Protein AF-A0A974ANK3-F1 (afdb_monomer)

Nearest PDB structures (foldseek):
  5jql-assembly1_K  TM=3.040E-01  e=8.493E-01  Saccharomyces cerevisiae S288C

Radius of gyration: 26.81 Å; Cα contacts (8 Å, |Δi|>4): 195; chains: 1; bounding box: 39×98×44 Å

pLDDT: mean 76.14, std 15.79, range [34.22, 94.88]

Foldseek 3Di:
DDDDDDDDDPPVVVVVVVVVVVVVVVVVPPDPPPPFPWDFPDWDWDDDPNDIDIDTDIDTDDDPVNVVCQQVFNKDKDKDKDWDWDDDDDDDDTDGPDMWIKIWIWTADPVVQKIWIWIFTDPDPDDDDRDGDIDIDNDPVVVVNVVD

Solvent-accessible surface area (backbone atoms only — not comparable to full-atom values): 9234 Å² total; per-residue (Å²): 143,82,86,80,93,76,93,79,60,81,66,55,55,56,53,50,49,52,50,49,51,51,51,50,53,65,63,66,62,60,81,87,68,83,78,63,65,65,45,74,78,43,81,46,78,46,80,51,100,93,43,80,47,81,47,72,37,46,47,64,70,80,55,67,70,57,53,54,38,28,75,73,43,44,67,47,75,48,76,49,76,49,76,43,69,47,87,66,94,83,85,77,72,72,46,75,74,46,76,49,50,34,42,35,38,40,34,36,38,81,91,78,59,34,36,37,39,38,35,37,57,50,96,60,81,93,83,57,77,87,60,65,48,76,47,78,33,78,47,69,69,62,52,51,58,74,74,60

Secondary structure (DSSP, 8-state):
---------HHHHHHHHHHHHHHHHHHHS--------EEEEEEEEEEETTEEEEEEEEEEPPPHHHHHHHHTT--EEEEEEEEEEE--SSSS--EEEEEEEEEEEEEEETTTTEEEEEEEE----SSS----EEEEESSHHHHHHTT-

Sequence (148 aa):
MTDFFTPFCKSDWIRCSLRLVFACFLLAGGWARAEGVTEITQLRIERSDDEWQLSAQLQFEVPAAVEDALLKGIPMVFVTSADVLRERWYWWYDKKVVSVERNMRLAYQPLTRRWRLNVNSGPVASSSVGLALNQSFDTLAQALSAIK

Mean predicted aligned error: 14.16 Å

Structure (mmCIF, N/CA/C/O backbone):
data_AF-A0A974ANK3-F1
#
_entry.id   AF-A0A974ANK3-F1
#
loop_
_atom_site.group_PDB
_atom_site.id
_atom_site.type_symbol
_atom_site.label_atom_id
_atom_site.label_alt_id
_atom_site.label_comp_id
_atom_site.label_asym_id
_atom_site.label_entity_id
_atom_site.label_seq_id
_atom_site.pdbx_PDB_ins_code
_atom_site.Cartn_x
_atom_site.Cartn_y
_atom_site.Cartn_z
_atom_site.occupancy
_atom_site.B_iso_or_equiv
_atom_site.auth_seq_id
_atom_site.auth_comp_id
_atom_site.auth_asym_id
_atom_site.auth_atom_id
_atom_site.pdbx_PDB_model_num
ATOM 1 N N . MET A 1 1 ? 20.884 78.683 0.582 1.00 47.00 1 MET A N 1
ATOM 2 C CA . MET A 1 1 ? 19.717 79.050 -0.243 1.00 47.00 1 MET A CA 1
ATOM 3 C C . MET A 1 1 ? 19.825 78.273 -1.540 1.00 47.00 1 MET A C 1
ATOM 5 O O . MET A 1 1 ? 20.656 78.627 -2.364 1.00 47.00 1 MET A O 1
ATOM 9 N N . THR A 1 2 ? 19.112 77.153 -1.641 1.00 34.22 2 THR A N 1
ATOM 10 C CA . THR A 1 2 ? 18.773 76.450 -2.892 1.00 34.22 2 THR A CA 1
ATOM 11 C C . THR A 1 2 ? 17.790 75.335 -2.543 1.00 34.22 2 THR A C 1
ATOM 13 O O . THR A 1 2 ? 18.109 74.401 -1.811 1.00 34.22 2 THR A O 1
ATOM 16 N N . ASP A 1 3 ? 16.567 75.546 -3.011 1.00 39.75 3 ASP A N 1
ATOM 17 C CA . ASP A 1 3 ? 15.404 74.673 -2.986 1.00 39.75 3 ASP A CA 1
ATOM 18 C C . ASP A 1 3 ? 15.557 73.465 -3.922 1.00 39.75 3 ASP A C 1
ATOM 20 O O . ASP A 1 3 ? 16.345 73.499 -4.865 1.00 39.75 3 ASP A O 1
ATOM 24 N N . PHE A 1 4 ? 14.756 72.425 -3.686 1.00 37.19 4 PHE A N 1
ATOM 25 C CA . PHE A 1 4 ? 13.655 71.974 -4.560 1.00 37.19 4 PHE A CA 1
ATOM 26 C C . PHE A 1 4 ? 13.375 70.491 -4.293 1.00 37.19 4 PHE A C 1
ATOM 28 O O . PHE A 1 4 ? 13.926 69.586 -4.916 1.00 37.19 4 PHE A O 1
ATOM 35 N N . PHE A 1 5 ? 12.460 70.248 -3.356 1.00 53.56 5 PHE A N 1
ATOM 36 C CA . PHE A 1 5 ? 11.740 68.985 -3.273 1.00 53.56 5 PHE A CA 1
ATOM 37 C C . PHE A 1 5 ? 10.851 68.861 -4.515 1.00 53.56 5 PHE A C 1
ATOM 39 O O . PHE A 1 5 ? 9.982 69.701 -4.745 1.00 53.56 5 PHE A O 1
ATOM 46 N N . THR A 1 6 ? 11.048 67.808 -5.306 1.00 53.72 6 THR A N 1
ATOM 47 C CA . THR A 1 6 ? 10.080 67.375 -6.320 1.00 53.72 6 THR A CA 1
ATOM 48 C C . THR A 1 6 ? 9.690 65.912 -6.115 1.00 53.72 6 THR A C 1
ATOM 50 O O . THR A 1 6 ? 10.454 65.131 -5.546 1.00 53.72 6 THR A O 1
ATOM 53 N N . PRO A 1 7 ? 8.451 65.556 -6.488 1.00 52.12 7 PRO A N 1
ATOM 54 C CA . PRO A 1 7 ? 7.658 64.546 -5.812 1.00 52.12 7 PRO A CA 1
ATOM 55 C C . PRO A 1 7 ? 7.517 63.307 -6.695 1.00 52.12 7 PRO A C 1
ATOM 57 O O . PRO A 1 7 ? 6.793 63.306 -7.682 1.00 52.12 7 PRO A O 1
ATOM 60 N N . PHE A 1 8 ? 8.191 62.229 -6.328 1.00 44.66 8 PHE A N 1
ATOM 61 C CA . PHE A 1 8 ? 8.075 60.916 -6.962 1.00 44.66 8 PHE A CA 1
ATOM 62 C C . PHE A 1 8 ? 8.397 59.937 -5.823 1.00 44.66 8 PHE A C 1
ATOM 64 O O . PHE A 1 8 ? 9.475 59.999 -5.259 1.00 44.66 8 PHE A O 1
ATOM 71 N N . CYS A 1 9 ? 7.526 59.066 -5.322 1.00 45.94 9 CYS A N 1
ATOM 72 C CA . CYS A 1 9 ? 6.940 57.999 -6.103 1.00 45.94 9 CYS A CA 1
ATOM 73 C C . CYS A 1 9 ? 5.900 57.243 -5.241 1.00 45.94 9 CYS A C 1
ATOM 75 O O . CYS A 1 9 ? 6.2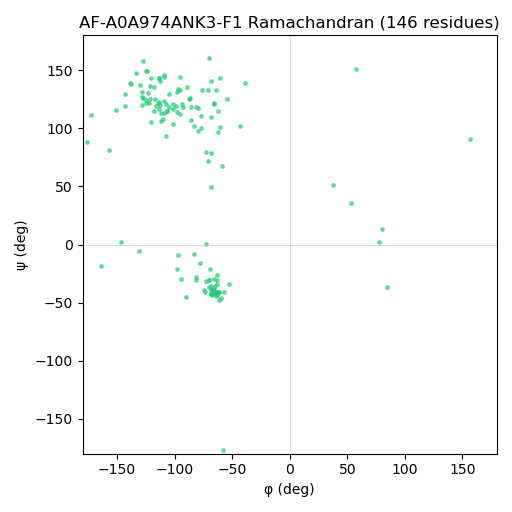07 56.264 -4.564 1.00 45.94 9 CYS A O 1
ATOM 77 N N . LYS A 1 10 ? 4.639 57.696 -5.225 1.00 49.81 10 LYS A N 1
ATOM 78 C CA . LYS A 1 10 ? 3.540 56.961 -4.559 1.00 49.81 10 LYS A CA 1
ATOM 79 C C . LYS A 1 10 ? 3.193 55.655 -5.305 1.00 49.81 10 LYS A C 1
ATOM 81 O O . LYS A 1 10 ? 2.639 54.737 -4.707 1.00 49.81 10 LYS A O 1
ATOM 86 N N . SER A 1 11 ? 3.550 55.550 -6.591 1.00 53.62 11 SER A N 1
ATOM 87 C CA . SER A 1 11 ? 3.325 54.365 -7.432 1.00 53.62 11 SER A CA 1
ATOM 88 C C . SER A 1 11 ? 4.373 53.265 -7.235 1.00 53.62 11 SER A C 1
ATOM 90 O O . SER A 1 11 ? 4.021 52.088 -7.334 1.00 53.62 11 SER A O 1
ATOM 92 N N . ASP A 1 12 ? 5.622 53.607 -6.894 1.00 56.50 12 ASP A N 1
ATOM 93 C CA . ASP A 1 12 ? 6.648 52.595 -6.611 1.00 56.50 12 ASP A CA 1
ATOM 94 C C . ASP A 1 12 ? 6.422 51.903 -5.269 1.00 56.50 12 ASP A C 1
ATOM 96 O O . ASP A 1 12 ? 6.677 50.708 -5.168 1.00 56.50 12 ASP A O 1
ATOM 100 N N . TRP A 1 13 ? 5.848 52.578 -4.266 1.00 63.81 13 TRP A N 1
ATOM 101 C CA . TRP A 1 13 ? 5.501 51.914 -3.003 1.00 63.81 13 TRP A CA 1
ATOM 102 C C . TRP A 1 13 ? 4.440 50.822 -3.207 1.00 63.81 13 TRP A C 1
ATOM 104 O O . TRP A 1 13 ? 4.583 49.724 -2.677 1.00 63.81 13 TRP A O 1
ATOM 114 N N . ILE A 1 14 ? 3.429 51.073 -4.044 1.00 68.44 14 ILE A N 1
ATOM 115 C CA . ILE A 1 14 ? 2.384 50.086 -4.364 1.00 68.44 14 ILE A CA 1
ATOM 116 C C . ILE A 1 14 ? 2.970 48.920 -5.170 1.00 68.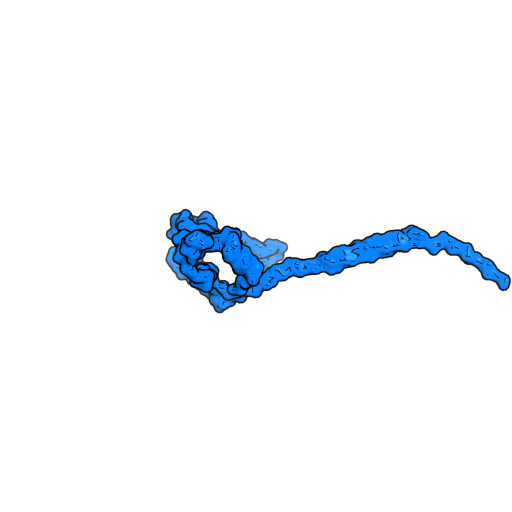44 14 ILE A C 1
ATOM 118 O O . ILE A 1 14 ? 2.629 47.764 -4.940 1.00 68.44 14 ILE A O 1
ATOM 122 N N . ARG A 1 15 ? 3.894 49.196 -6.097 1.00 66.75 15 ARG A N 1
ATOM 123 C CA . ARG A 1 15 ? 4.586 48.152 -6.868 1.00 66.75 15 ARG A CA 1
ATOM 124 C C . ARG A 1 15 ? 5.523 47.318 -5.997 1.00 66.75 15 ARG A C 1
ATOM 126 O O . ARG A 1 15 ? 5.578 46.102 -6.165 1.00 66.75 15 ARG A O 1
ATOM 133 N N . CYS A 1 16 ? 6.225 47.948 -5.060 1.00 64.75 16 CYS A N 1
ATOM 134 C CA . CYS A 1 16 ? 7.083 47.273 -4.094 1.00 64.75 16 CYS A CA 1
ATOM 135 C C . CYS A 1 16 ? 6.268 46.444 -3.104 1.00 64.75 16 CYS A C 1
ATOM 137 O O . CYS A 1 16 ? 6.638 45.301 -2.867 1.00 64.75 16 CYS A O 1
ATOM 139 N N . SER A 1 17 ? 5.141 46.949 -2.588 1.00 75.19 17 SER A N 1
ATOM 140 C CA . SER A 1 17 ? 4.279 46.185 -1.680 1.00 75.19 17 SER A CA 1
ATOM 141 C C . SER A 1 17 ? 3.620 45.001 -2.386 1.00 75.19 17 SER A C 1
ATOM 143 O O . SER A 1 17 ? 3.600 43.908 -1.829 1.00 75.19 17 SER A O 1
ATOM 145 N N . LEU A 1 18 ? 3.184 45.163 -3.641 1.00 74.19 18 LEU A N 1
ATOM 146 C CA . LEU A 1 18 ? 2.632 44.061 -4.433 1.00 74.19 18 LEU A CA 1
ATOM 147 C C . LEU A 1 18 ? 3.690 42.982 -4.720 1.00 74.19 18 LEU A C 1
ATOM 149 O O . LEU A 1 18 ? 3.401 41.793 -4.616 1.00 74.19 18 LEU A O 1
ATOM 153 N N . ARG A 1 19 ? 4.932 43.386 -5.028 1.00 71.81 19 ARG A N 1
ATOM 154 C CA . ARG A 1 19 ? 6.066 42.461 -5.203 1.00 71.81 19 ARG A CA 1
ATOM 155 C C . ARG A 1 19 ? 6.432 41.746 -3.905 1.00 71.81 19 ARG A C 1
ATOM 157 O O . ARG A 1 19 ? 6.734 40.560 -3.952 1.00 71.81 19 ARG A O 1
ATOM 164 N N . LEU A 1 20 ? 6.372 42.436 -2.765 1.00 73.06 20 LEU A N 1
ATOM 165 C CA . LEU A 1 20 ? 6.649 41.856 -1.449 1.00 73.06 20 LEU A CA 1
ATOM 166 C C . LEU A 1 20 ? 5.571 40.847 -1.045 1.00 73.06 20 LEU A C 1
ATOM 168 O O . LEU A 1 20 ? 5.901 39.757 -0.596 1.00 73.06 20 LEU A O 1
ATOM 172 N N . VAL A 1 21 ? 4.294 41.158 -1.286 1.00 75.75 21 VAL A N 1
ATOM 173 C CA . VAL A 1 21 ? 3.182 40.225 -1.045 1.00 75.75 21 VAL A CA 1
ATOM 174 C C . VAL A 1 21 ? 3.281 39.009 -1.965 1.00 75.75 21 VAL A C 1
ATOM 176 O O . VAL A 1 21 ? 3.112 37.889 -1.496 1.00 75.75 21 VAL A O 1
ATOM 179 N N . PHE A 1 22 ? 3.622 39.192 -3.244 1.00 71.75 22 PHE A N 1
ATOM 180 C CA . PHE A 1 22 ? 3.804 38.081 -4.184 1.00 71.75 22 PHE A 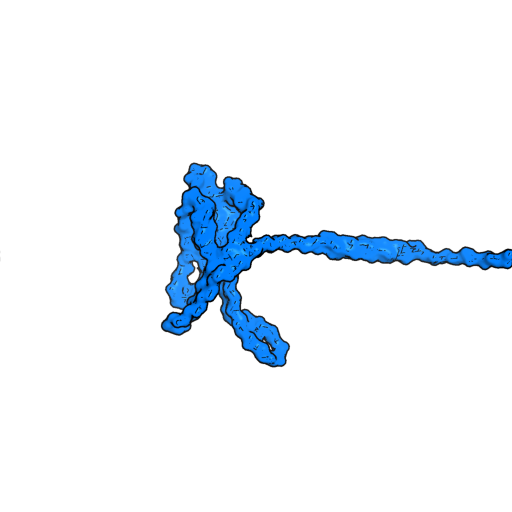CA 1
ATOM 181 C C . PHE A 1 22 ? 5.017 37.205 -3.825 1.00 71.75 22 PHE A C 1
ATOM 183 O O . PHE A 1 22 ? 4.934 35.981 -3.883 1.00 71.75 22 PHE A O 1
ATOM 190 N N . ALA A 1 23 ? 6.120 37.814 -3.377 1.00 73.06 23 ALA A N 1
ATOM 191 C CA . ALA A 1 23 ? 7.287 37.096 -2.866 1.00 73.06 23 ALA A CA 1
ATOM 192 C C . ALA A 1 23 ? 6.969 36.334 -1.567 1.00 73.06 23 ALA A C 1
ATOM 194 O O . ALA A 1 23 ? 7.35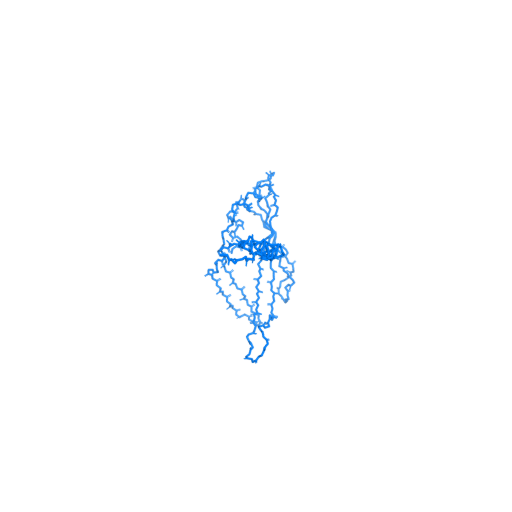2 35.175 -1.430 1.00 73.06 23 ALA A O 1
ATOM 195 N N . CYS A 1 24 ? 6.211 36.934 -0.645 1.00 67.88 24 CYS A N 1
ATOM 196 C CA . CYS A 1 24 ? 5.726 36.253 0.554 1.00 67.88 24 CYS A CA 1
ATOM 197 C C . CYS A 1 24 ? 4.756 35.115 0.222 1.00 67.88 24 CYS A C 1
ATOM 199 O O . CYS A 1 24 ? 4.807 34.088 0.885 1.00 67.88 24 CYS A O 1
ATOM 201 N N . PHE A 1 25 ? 3.916 35.247 -0.808 1.00 66.38 25 PHE A N 1
ATOM 202 C CA . PHE A 1 25 ? 3.012 34.176 -1.235 1.00 66.38 25 PHE A CA 1
ATOM 203 C C . PHE A 1 25 ? 3.774 33.002 -1.872 1.00 66.38 25 PHE A C 1
ATOM 205 O O . PHE A 1 25 ? 3.447 31.846 -1.622 1.00 66.38 25 PHE A O 1
ATOM 212 N N . LEU A 1 26 ? 4.844 33.286 -2.625 1.00 61.50 26 LEU A N 1
ATOM 213 C CA . LEU A 1 26 ? 5.744 32.264 -3.172 1.00 61.50 26 LEU A CA 1
ATOM 214 C C . LEU A 1 26 ? 6.595 31.574 -2.094 1.00 61.50 26 LEU A C 1
ATOM 216 O O . LEU A 1 26 ? 6.900 30.395 -2.234 1.00 61.50 26 LEU A O 1
ATOM 220 N N . LEU A 1 27 ? 6.939 32.274 -1.008 1.00 60.22 27 LEU A N 1
ATOM 221 C CA . LEU A 1 27 ? 7.641 31.697 0.147 1.00 60.22 27 LEU A CA 1
ATOM 222 C C . LEU A 1 27 ? 6.698 30.952 1.110 1.00 60.22 27 LEU A C 1
ATOM 224 O O . LEU A 1 27 ? 7.125 30.011 1.773 1.00 60.22 27 LEU A O 1
ATOM 228 N N . ALA A 1 28 ? 5.421 31.344 1.177 1.00 60.31 28 ALA A N 1
ATOM 229 C CA . ALA A 1 28 ? 4.387 30.693 1.986 1.00 60.31 28 ALA A CA 1
ATOM 230 C C . ALA A 1 28 ? 3.759 29.467 1.306 1.00 60.31 28 ALA A C 1
ATOM 232 O O . ALA A 1 28 ? 3.047 28.707 1.963 1.00 60.31 28 ALA A O 1
ATOM 233 N N . GLY A 1 29 ? 4.074 29.216 0.030 1.00 55.22 29 GLY A N 1
ATOM 234 C CA . GLY A 1 29 ? 3.927 27.911 -0.618 1.00 55.22 29 GLY A CA 1
ATOM 235 C C . GLY A 1 29 ? 4.918 26.894 -0.045 1.00 55.22 29 GLY A C 1
ATOM 236 O O . GLY A 1 29 ? 5.662 26.259 -0.788 1.00 55.22 29 GLY A O 1
ATOM 237 N N . GLY A 1 30 ? 4.969 26.794 1.285 1.00 52.09 30 GLY A N 1
ATOM 238 C CA . GLY A 1 30 ? 5.761 25.826 2.011 1.00 52.09 30 GLY A CA 1
ATOM 239 C C . GLY A 1 30 ? 5.409 24.444 1.497 1.00 52.09 30 GLY A C 1
ATOM 240 O O . GLY A 1 30 ? 4.240 24.064 1.435 1.00 52.09 30 GLY A O 1
ATOM 241 N N . TRP A 1 31 ? 6.446 23.735 1.076 1.00 47.03 31 TRP A N 1
ATOM 242 C CA . TRP A 1 31 ? 6.400 22.363 0.623 1.00 47.03 31 TRP A CA 1
ATOM 243 C C . TRP A 1 31 ? 5.521 21.524 1.554 1.00 47.03 31 TRP A C 1
ATOM 245 O O . TRP A 1 31 ? 5.955 21.108 2.626 1.00 47.03 31 TRP A O 1
ATOM 255 N N . ALA A 1 32 ? 4.291 21.236 1.129 1.00 45.41 32 ALA A N 1
ATOM 256 C CA . ALA A 1 32 ? 3.520 20.121 1.653 1.00 45.41 32 ALA A CA 1
ATOM 257 C C . ALA A 1 32 ? 4.183 18.839 1.135 1.00 45.41 32 ALA A C 1
ATOM 259 O O . ALA A 1 32 ? 3.716 18.183 0.207 1.00 45.41 32 ALA A O 1
ATOM 260 N N . ARG A 1 33 ? 5.358 18.539 1.684 1.00 48.00 33 ARG A N 1
ATOM 261 C CA . ARG A 1 33 ? 6.047 17.276 1.493 1.00 48.00 33 ARG A CA 1
ATOM 262 C C . ARG A 1 33 ? 5.380 16.281 2.426 1.00 48.00 33 ARG A C 1
ATOM 264 O O . ARG A 1 33 ? 5.676 16.230 3.613 1.00 48.00 33 ARG A O 1
ATOM 271 N N . ALA A 1 34 ? 4.461 15.496 1.879 1.00 42.28 34 ALA A N 1
ATOM 272 C CA . ALA A 1 34 ? 4.151 14.201 2.458 1.00 42.28 34 ALA A CA 1
ATOM 273 C C . ALA A 1 34 ? 5.383 13.303 2.238 1.00 42.28 34 ALA A C 1
ATOM 275 O O . ALA A 1 34 ? 5.440 12.525 1.291 1.00 42.28 34 ALA A O 1
ATOM 276 N N . GLU A 1 35 ? 6.417 13.484 3.062 1.00 50.81 35 GLU A N 1
ATOM 277 C CA . GLU A 1 35 ? 7.560 12.574 3.149 1.00 50.81 35 GLU A CA 1
ATOM 278 C C . GLU A 1 35 ? 7.100 11.299 3.860 1.00 50.81 35 GLU A C 1
ATOM 280 O O . GLU A 1 35 ? 7.295 11.106 5.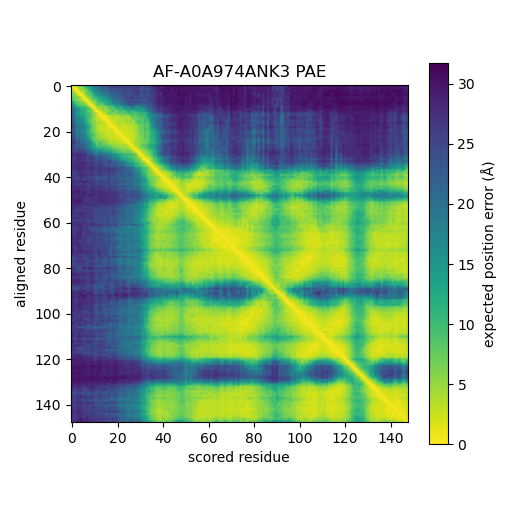055 1.00 50.81 35 GLU A O 1
ATOM 285 N N . GLY A 1 36 ? 6.435 10.420 3.114 1.00 58.94 36 GLY A N 1
ATOM 286 C CA . GLY A 1 36 ? 6.425 9.008 3.459 1.00 58.94 36 GLY A CA 1
ATOM 287 C C . GLY A 1 36 ? 7.771 8.436 3.038 1.00 58.94 36 GLY A C 1
ATOM 288 O O . GLY A 1 36 ? 7.975 8.188 1.849 1.00 58.94 36 GLY A O 1
ATOM 289 N N . VAL A 1 37 ? 8.699 8.269 3.983 1.00 57.56 37 VAL A N 1
ATOM 290 C CA . VAL A 1 37 ? 9.941 7.524 3.743 1.00 57.56 37 VAL A CA 1
ATOM 291 C C . VAL A 1 37 ? 9.533 6.097 3.376 1.00 57.56 37 VAL A C 1
ATOM 293 O O . VAL A 1 37 ? 9.100 5.312 4.216 1.00 57.56 37 VAL A O 1
ATOM 296 N N . THR A 1 38 ? 9.564 5.810 2.080 1.00 64.50 38 THR A N 1
ATOM 297 C CA . THR A 1 38 ? 9.282 4.502 1.492 1.00 64.50 38 THR A CA 1
ATOM 298 C C . THR A 1 38 ? 10.623 3.961 1.023 1.00 64.50 38 THR A C 1
ATOM 300 O O . THR A 1 38 ? 11.108 4.297 -0.054 1.00 64.50 38 THR A O 1
ATOM 303 N N . GLU A 1 39 ? 11.278 3.185 1.880 1.00 76.88 39 GLU A N 1
ATOM 304 C CA . GLU A 1 39 ? 12.551 2.555 1.554 1.00 76.88 39 GLU A CA 1
ATOM 305 C C . GLU A 1 39 ? 12.293 1.221 0.851 1.00 76.88 39 GLU A C 1
ATOM 307 O O . GLU A 1 39 ? 11.565 0.358 1.346 1.00 76.88 39 GLU A O 1
ATOM 312 N N . ILE A 1 40 ? 12.890 1.035 -0.324 1.00 78.75 40 ILE A N 1
ATOM 313 C CA . ILE A 1 40 ? 12.826 -0.239 -1.042 1.00 78.75 40 ILE A CA 1
ATOM 314 C C . ILE A 1 40 ? 13.914 -1.139 -0.460 1.00 78.75 40 ILE A C 1
ATOM 316 O O . ILE A 1 40 ? 15.089 -0.979 -0.777 1.00 78.75 40 ILE A O 1
ATOM 320 N N . THR A 1 41 ? 13.534 -2.086 0.398 1.00 82.19 41 THR A N 1
ATOM 321 C CA . THR A 1 41 ? 14.497 -2.987 1.053 1.00 82.19 41 THR A CA 1
ATOM 322 C C . THR A 1 41 ? 15.030 -4.041 0.090 1.00 82.19 41 THR A C 1
ATOM 324 O O . THR A 1 41 ? 16.207 -4.389 0.129 1.00 82.19 41 THR A O 1
ATOM 327 N N . GLN A 1 42 ? 14.165 -4.576 -0.772 1.00 82.81 42 GLN A N 1
ATOM 328 C CA . GLN A 1 42 ? 14.545 -5.630 -1.703 1.00 82.81 42 GLN A CA 1
ATOM 329 C C . GLN A 1 42 ? 13.823 -5.438 -3.028 1.00 82.81 42 GLN A C 1
ATOM 331 O O . GLN A 1 42 ? 12.604 -5.313 -3.059 1.00 82.81 42 GLN A O 1
ATOM 336 N N . LEU A 1 43 ? 14.576 -5.467 -4.123 1.00 85.94 43 LEU A N 1
ATOM 337 C CA . LEU A 1 43 ? 14.050 -5.491 -5.480 1.00 85.94 43 LEU A CA 1
ATOM 338 C C . LEU A 1 43 ? 14.637 -6.707 -6.191 1.00 85.94 43 LEU A C 1
ATOM 340 O O . LEU A 1 43 ? 15.854 -6.858 -6.279 1.00 85.94 43 LEU A O 1
ATOM 344 N N . ARG A 1 44 ? 13.771 -7.587 -6.681 1.00 85.12 44 ARG A N 1
ATOM 345 C CA . ARG A 1 44 ? 14.135 -8.810 -7.388 1.00 85.12 44 ARG A CA 1
ATOM 346 C C . ARG A 1 44 ? 13.389 -8.843 -8.710 1.00 85.12 44 ARG A C 1
ATOM 348 O O . ARG A 1 44 ? 12.168 -8.720 -8.744 1.00 85.12 44 ARG A O 1
ATOM 355 N N . ILE A 1 45 ? 14.144 -9.003 -9.787 1.00 84.81 45 ILE A N 1
ATOM 356 C CA . ILE A 1 45 ? 13.615 -9.146 -11.138 1.00 84.81 45 ILE A CA 1
ATOM 357 C C . ILE A 1 45 ? 14.042 -10.521 -11.622 1.00 84.81 45 ILE A C 1
ATOM 359 O O . ILE A 1 45 ? 15.234 -10.781 -11.770 1.00 84.81 45 ILE A O 1
ATOM 363 N N . GLU A 1 46 ? 13.070 -11.393 -11.841 1.00 85.31 46 GLU A N 1
ATOM 364 C CA . GLU A 1 46 ? 13.295 -12.728 -12.382 1.00 85.31 46 GLU A CA 1
ATOM 365 C C . GLU A 1 46 ? 12.663 -12.825 -13.768 1.00 85.31 46 GLU A C 1
ATOM 367 O O . GLU A 1 46 ? 11.618 -12.236 -14.050 1.00 85.31 46 GLU A O 1
ATOM 372 N N . ARG A 1 47 ? 13.337 -13.549 -14.659 1.00 81.50 47 ARG A N 1
ATOM 373 C CA . ARG A 1 47 ? 12.828 -13.875 -15.987 1.00 81.50 47 ARG A CA 1
ATOM 374 C C . ARG A 1 47 ? 12.450 -15.351 -15.974 1.00 81.50 47 ARG A C 1
ATOM 376 O O . ARG A 1 47 ? 13.338 -16.185 -15.824 1.00 81.50 47 ARG A O 1
ATOM 383 N N . SER A 1 48 ? 11.165 -15.653 -16.124 1.00 77.38 48 SER A N 1
ATOM 384 C CA . SER A 1 48 ? 10.633 -17.022 -16.133 1.00 77.38 48 SER A CA 1
ATOM 385 C C . SER A 1 48 ? 9.850 -17.237 -17.416 1.00 77.38 48 SER A C 1
ATOM 387 O O . SER A 1 48 ? 8.949 -16.453 -17.675 1.00 77.38 48 SER A O 1
ATOM 389 N N . ASP A 1 49 ? 10.187 -18.263 -18.202 1.00 66.88 49 ASP A N 1
ATOM 390 C CA . ASP A 1 49 ? 9.388 -18.788 -19.326 1.00 66.88 49 ASP A CA 1
ATOM 391 C C . ASP A 1 49 ? 8.653 -17.714 -20.168 1.00 66.88 49 ASP A C 1
ATOM 393 O O . ASP A 1 49 ? 7.450 -17.791 -20.388 1.00 66.88 49 ASP A O 1
ATOM 397 N N . ASP A 1 50 ? 9.401 -16.691 -20.611 1.00 73.44 50 ASP A N 1
ATOM 398 C CA . ASP A 1 50 ? 8.972 -15.506 -21.389 1.00 73.44 50 ASP A CA 1
ATOM 399 C C . ASP A 1 50 ? 8.245 -14.354 -20.662 1.00 73.44 50 ASP A C 1
ATOM 401 O O . ASP A 1 50 ? 7.980 -13.317 -21.277 1.00 73.44 50 ASP A O 1
ATOM 405 N N . GLU A 1 51 ? 8.053 -14.427 -19.347 1.00 72.62 51 GLU A N 1
ATOM 406 C CA . GLU A 1 51 ? 7.518 -13.335 -18.526 1.00 72.62 51 GLU A CA 1
ATOM 407 C C . GLU A 1 51 ? 8.590 -12.705 -17.614 1.00 72.62 51 GLU A C 1
ATOM 409 O O . GLU A 1 51 ? 9.500 -13.359 -17.092 1.00 72.62 51 GLU A O 1
ATOM 414 N N . TRP A 1 52 ? 8.486 -11.388 -17.420 1.00 77.38 52 TRP A N 1
ATOM 415 C CA . TRP A 1 52 ? 9.283 -10.651 -16.439 1.00 77.38 52 TRP A CA 1
ATOM 416 C C . TRP A 1 52 ? 8.494 -10.541 -15.139 1.00 77.38 52 TRP A C 1
ATOM 418 O O . TRP A 1 52 ? 7.415 -9.950 -15.111 1.00 77.38 52 TRP A O 1
ATOM 428 N N . GLN A 1 53 ? 9.051 -11.069 -14.054 1.00 80.19 53 GLN A N 1
ATOM 429 C CA . GLN A 1 53 ? 8.463 -11.001 -12.724 1.00 80.19 53 GLN A CA 1
ATOM 430 C C . GLN A 1 53 ? 9.242 -10.002 -11.871 1.00 80.19 53 GLN A C 1
ATOM 432 O O . GLN A 1 53 ? 10.419 -10.191 -11.569 1.00 80.19 53 GLN A O 1
ATOM 437 N N . LEU A 1 54 ? 8.567 -8.918 -11.487 1.00 82.06 54 LEU A N 1
ATOM 438 C CA . LEU A 1 54 ? 9.079 -7.907 -10.568 1.00 82.06 54 LEU A 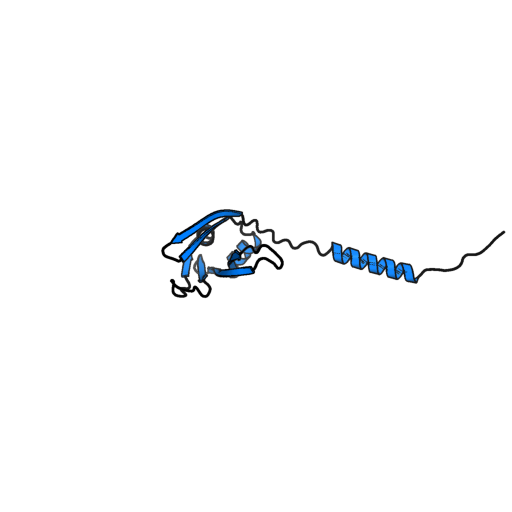CA 1
ATOM 439 C C . LEU A 1 54 ? 8.526 -8.183 -9.167 1.00 82.06 54 LEU A C 1
ATOM 441 O O . LEU A 1 54 ? 7.315 -8.127 -8.952 1.00 82.06 54 LEU A O 1
ATOM 445 N N . SER A 1 55 ? 9.419 -8.427 -8.215 1.00 83.81 55 SER A N 1
ATOM 446 C CA . SER A 1 55 ? 9.107 -8.522 -6.789 1.00 83.81 55 SER A CA 1
ATOM 447 C C . SER A 1 55 ? 9.830 -7.407 -6.045 1.00 83.81 55 SER A C 1
ATOM 449 O O . SER A 1 55 ? 11.048 -7.273 -6.157 1.00 83.81 55 SER A O 1
ATOM 451 N N . ALA A 1 56 ? 9.092 -6.605 -5.284 1.00 85.31 56 ALA A N 1
ATOM 452 C CA . ALA A 1 56 ? 9.645 -5.530 -4.473 1.00 85.31 56 ALA A CA 1
ATOM 453 C C . ALA A 1 56 ? 9.105 -5.636 -3.045 1.00 85.31 56 ALA A C 1
ATOM 455 O O . ALA A 1 56 ? 7.914 -5.878 -2.872 1.00 85.31 56 ALA A O 1
ATOM 456 N N . GLN A 1 57 ? 9.982 -5.446 -2.062 1.00 86.00 57 GLN A N 1
ATOM 457 C CA . GLN A 1 57 ? 9.640 -5.326 -0.649 1.00 86.00 57 GLN A CA 1
ATOM 458 C C . GLN A 1 57 ? 9.821 -3.866 -0.236 1.00 86.00 57 GLN A C 1
ATOM 460 O O . GLN A 1 57 ? 10.919 -3.311 -0.367 1.00 86.00 57 GLN A O 1
ATOM 465 N N . LEU A 1 58 ? 8.748 -3.253 0.249 1.00 86.56 58 LEU A N 1
ATOM 466 C CA . LEU A 1 58 ? 8.683 -1.847 0.617 1.00 86.56 58 LEU A CA 1
ATOM 467 C C . LEU A 1 58 ? 8.600 -1.722 2.137 1.00 86.56 58 LEU A C 1
ATOM 469 O O . LEU A 1 58 ? 7.676 -2.217 2.779 1.00 86.56 58 LEU A O 1
ATOM 473 N N . GLN A 1 59 ? 9.538 -0.997 2.732 1.00 84.75 59 GLN A N 1
ATOM 474 C CA . GLN A 1 59 ? 9.420 -0.550 4.110 1.00 84.75 59 GLN A CA 1
ATOM 475 C C . GLN A 1 59 ? 8.912 0.881 4.130 1.00 84.75 59 GLN A C 1
ATOM 477 O O . GLN A 1 59 ? 9.572 1.811 3.680 1.00 84.75 59 GLN A O 1
ATOM 482 N N . PHE A 1 60 ? 7.709 1.044 4.664 1.00 85.19 60 PHE A N 1
ATOM 483 C CA . PHE A 1 60 ? 7.129 2.350 4.917 1.00 85.19 60 PHE A CA 1
ATOM 484 C C . PHE A 1 60 ? 6.526 2.406 6.314 1.00 85.19 60 PHE A C 1
ATOM 486 O O . PHE A 1 60 ? 6.027 1.404 6.849 1.00 85.19 60 PHE A O 1
ATOM 493 N N . GLU A 1 61 ? 6.588 3.592 6.900 1.00 84.88 61 GLU A N 1
ATOM 494 C CA . GLU A 1 61 ? 5.919 3.921 8.149 1.00 84.88 61 GLU A CA 1
ATOM 495 C C . GLU A 1 61 ? 4.596 4.623 7.837 1.00 84.88 61 GLU A C 1
ATOM 497 O O . GLU A 1 61 ? 4.518 5.481 6.955 1.00 84.88 61 GLU A O 1
ATOM 502 N N . VAL A 1 62 ? 3.528 4.207 8.516 1.00 84.94 62 VAL A N 1
ATOM 503 C CA . VAL A 1 62 ? 2.204 4.801 8.334 1.00 84.94 62 VAL A CA 1
ATOM 504 C C . VAL A 1 62 ? 2.095 5.994 9.284 1.00 84.94 62 VAL A C 1
ATOM 506 O O . VAL A 1 62 ? 2.297 5.820 10.482 1.00 84.94 62 VAL A O 1
ATOM 509 N N . PRO A 1 63 ? 1.770 7.207 8.800 1.00 88.50 63 PRO A N 1
ATOM 510 C CA . PRO A 1 63 ? 1.609 8.356 9.683 1.00 88.50 63 PRO A CA 1
ATOM 511 C C . PRO A 1 63 ? 0.495 8.123 10.710 1.00 88.50 63 PRO A C 1
ATOM 513 O O . PRO A 1 63 ? -0.566 7.609 10.354 1.00 88.50 63 PRO A O 1
ATOM 516 N N . ALA A 1 64 ? 0.671 8.608 11.944 1.00 88.50 64 ALA A N 1
ATOM 517 C CA . ALA A 1 64 ? -0.322 8.465 13.018 1.00 88.50 64 ALA A CA 1
ATOM 518 C C . ALA A 1 64 ? -1.733 8.949 12.616 1.00 88.50 64 ALA A C 1
ATOM 520 O O . ALA A 1 64 ? -2.735 8.345 12.981 1.00 88.50 64 ALA A O 1
ATOM 521 N N . ALA A 1 65 ? -1.829 9.988 11.778 1.00 89.38 65 ALA A N 1
ATOM 522 C CA . ALA A 1 65 ? -3.108 10.475 11.259 1.00 89.38 65 ALA A CA 1
ATOM 523 C C . ALA A 1 65 ? -3.855 9.437 10.394 1.00 89.38 65 ALA A C 1
ATOM 525 O O . ALA A 1 65 ? -5.086 9.395 10.404 1.00 89.38 65 ALA A O 1
ATOM 526 N N . VAL A 1 66 ? -3.124 8.603 9.645 1.00 89.12 66 VAL A N 1
ATOM 527 C CA . VAL A 1 66 ? -3.691 7.513 8.836 1.00 89.12 66 VAL A CA 1
ATOM 528 C C . VAL A 1 66 ? -4.149 6.373 9.744 1.00 89.12 66 VAL A C 1
ATOM 530 O O . VAL A 1 66 ? -5.235 5.837 9.531 1.00 89.12 66 VAL A O 1
ATOM 533 N N . GLU A 1 67 ? -3.375 6.040 10.779 1.00 90.38 67 GLU A N 1
ATOM 534 C CA . GLU A 1 67 ? -3.769 5.045 11.786 1.00 90.38 67 GLU A CA 1
ATOM 535 C C . GLU A 1 67 ? -5.045 5.466 12.527 1.00 90.38 67 GLU A C 1
ATOM 537 O O . GLU A 1 67 ? -6.007 4.699 12.596 1.00 90.38 67 GLU A O 1
ATOM 542 N N . ASP A 1 68 ? -5.113 6.714 12.992 1.00 92.00 68 ASP A N 1
ATOM 543 C CA . ASP A 1 68 ? -6.292 7.274 13.657 1.00 92.00 68 ASP A CA 1
ATOM 544 C C . ASP A 1 68 ? -7.525 7.287 12.746 1.00 92.00 68 ASP A C 1
ATOM 546 O O . ASP A 1 68 ? -8.642 6.999 13.187 1.00 92.00 68 ASP A O 1
ATOM 550 N N . ALA A 1 69 ? -7.349 7.632 11.466 1.00 91.81 69 ALA A N 1
ATOM 551 C CA . ALA A 1 69 ? -8.429 7.605 10.483 1.00 91.81 69 ALA A CA 1
ATOM 552 C C . ALA A 1 69 ? -8.950 6.176 10.270 1.00 91.81 69 ALA A C 1
ATOM 554 O O . ALA A 1 69 ? -10.163 5.945 10.292 1.00 91.81 69 ALA A O 1
ATOM 555 N N . LEU A 1 70 ? -8.038 5.211 10.143 1.00 91.38 70 LEU A N 1
ATOM 556 C CA . LEU A 1 70 ? -8.372 3.798 10.029 1.00 91.38 70 LEU A CA 1
ATOM 557 C C . LEU A 1 70 ? -9.138 3.298 11.259 1.00 91.38 70 LEU A C 1
ATOM 559 O O . LEU A 1 70 ? -10.175 2.658 11.100 1.00 91.38 70 LEU A O 1
ATOM 563 N N . LEU A 1 71 ? -8.695 3.634 12.475 1.00 91.69 71 LEU A N 1
ATOM 564 C CA . LEU A 1 71 ? -9.375 3.256 13.721 1.00 91.69 71 LEU A CA 1
ATOM 565 C C . LEU A 1 71 ? -10.782 3.858 13.841 1.00 91.69 71 LEU A C 1
ATOM 567 O O . LEU A 1 71 ? -11.682 3.222 14.392 1.00 91.69 71 LEU A O 1
ATOM 571 N N . LYS A 1 72 ? -11.009 5.042 13.261 1.00 92.00 72 LYS A N 1
ATOM 572 C CA . LYS A 1 72 ? -12.341 5.662 13.132 1.00 92.00 72 LYS A CA 1
ATOM 573 C C . LYS A 1 72 ? -13.232 4.980 12.083 1.00 92.00 72 LYS A C 1
ATOM 575 O O . LYS A 1 72 ? -14.368 5.402 11.883 1.00 92.00 72 LYS A O 1
ATOM 580 N N . GLY A 1 73 ? -12.745 3.928 11.423 1.00 88.44 73 GLY A N 1
ATOM 581 C CA . GLY A 1 73 ? -13.466 3.192 10.386 1.00 88.44 73 GLY A CA 1
ATOM 582 C C . GLY A 1 73 ? -13.442 3.877 9.019 1.00 88.44 73 GLY A C 1
ATOM 583 O O . GLY A 1 73 ? -14.210 3.493 8.137 1.00 88.44 73 GLY A O 1
ATOM 584 N N . ILE A 1 74 ? -12.580 4.883 8.826 1.00 92.31 74 ILE A N 1
ATOM 585 C CA . ILE A 1 74 ? -12.408 5.548 7.533 1.00 92.31 74 ILE A CA 1
ATOM 586 C C . ILE A 1 74 ? -11.509 4.651 6.667 1.00 92.31 74 ILE A C 1
ATOM 588 O O . ILE A 1 74 ? -10.365 4.394 7.041 1.00 92.31 74 ILE A O 1
ATOM 592 N N . PRO A 1 75 ? -12.002 4.130 5.531 1.00 91.50 75 PRO A N 1
ATOM 593 C CA . PRO A 1 75 ? -11.217 3.253 4.674 1.00 91.50 75 PRO A CA 1
ATOM 594 C C . PRO A 1 75 ? -10.116 4.038 3.956 1.00 91.50 75 PRO A C 1
ATOM 596 O O . PRO A 1 75 ? -10.396 5.064 3.338 1.00 91.50 75 PRO A O 1
ATOM 599 N N . MET A 1 76 ? -8.894 3.510 3.970 1.00 92.88 76 MET A N 1
ATOM 600 C CA . MET A 1 76 ? -7.743 4.088 3.272 1.00 92.88 76 MET A CA 1
ATOM 601 C C . MET A 1 76 ? -7.351 3.214 2.081 1.00 92.88 76 MET A C 1
ATOM 603 O O . MET A 1 76 ? -7.488 1.990 2.126 1.00 92.88 76 MET A O 1
ATOM 607 N N . VAL A 1 77 ? -6.881 3.843 1.005 1.00 91.75 77 VAL A N 1
ATOM 608 C CA . VAL A 1 77 ? -6.428 3.153 -0.209 1.00 91.75 77 VAL A CA 1
ATOM 609 C C . VAL A 1 77 ? -4.935 3.390 -0.375 1.00 91.75 77 VAL A C 1
ATOM 611 O O . VAL A 1 77 ? -4.492 4.531 -0.469 1.00 91.75 77 VAL A O 1
ATOM 614 N N . PHE A 1 78 ? -4.180 2.301 -0.413 1.00 90.75 78 PHE A N 1
ATOM 615 C CA . PHE A 1 78 ? -2.760 2.278 -0.724 1.00 90.75 78 PHE A CA 1
ATOM 616 C C . PHE A 1 78 ? -2.594 1.911 -2.193 1.00 90.75 78 PHE A C 1
ATOM 618 O O . PHE A 1 78 ? -3.201 0.951 -2.667 1.00 90.75 78 PHE A O 1
ATOM 625 N N . VAL A 1 79 ? -1.790 2.684 -2.913 1.00 89.44 79 VAL A N 1
ATOM 626 C CA . VAL A 1 79 ? -1.543 2.481 -4.339 1.00 89.44 79 VAL A CA 1
ATOM 627 C C . VAL A 1 79 ? -0.073 2.153 -4.525 1.00 89.44 79 VAL A C 1
ATOM 629 O O . VAL A 1 79 ? 0.794 2.960 -4.193 1.00 89.44 79 VAL A O 1
ATOM 632 N N . THR A 1 80 ? 0.210 0.974 -5.065 1.00 87.56 80 THR A N 1
ATOM 633 C CA . THR A 1 80 ? 1.563 0.568 -5.445 1.00 87.56 80 THR A CA 1
ATOM 634 C C . THR A 1 80 ? 1.673 0.637 -6.957 1.00 87.56 80 THR A C 1
ATOM 636 O O . THR A 1 80 ? 0.957 -0.078 -7.658 1.00 87.56 80 THR A O 1
ATOM 639 N N . SER A 1 81 ? 2.570 1.484 -7.461 1.00 86.62 81 SER A N 1
ATOM 640 C CA . SER A 1 81 ? 2.843 1.610 -8.893 1.00 86.62 81 SER A CA 1
ATOM 641 C C . SER A 1 81 ? 4.252 1.126 -9.220 1.00 86.62 81 SER A C 1
ATOM 643 O O . SER A 1 81 ? 5.196 1.350 -8.463 1.00 86.62 81 SER A O 1
ATOM 645 N N . ALA A 1 82 ? 4.378 0.432 -10.345 1.00 86.06 82 ALA A N 1
ATOM 646 C CA . ALA A 1 82 ? 5.645 -0.007 -10.900 1.00 86.06 82 ALA A CA 1
ATOM 647 C C . ALA A 1 82 ? 5.723 0.435 -12.360 1.00 86.06 82 ALA A C 1
ATOM 649 O O . ALA A 1 82 ? 4.895 0.043 -13.186 1.00 86.06 82 ALA A O 1
ATOM 650 N N . ASP A 1 83 ? 6.736 1.240 -12.666 1.00 86.19 83 ASP A N 1
ATOM 651 C CA . ASP A 1 83 ? 6.975 1.775 -13.998 1.00 86.19 83 ASP A CA 1
ATOM 652 C C . ASP A 1 83 ? 8.267 1.198 -14.572 1.00 86.19 83 ASP A C 1
ATOM 654 O O . ASP A 1 83 ? 9.347 1.356 -14.005 1.00 86.19 83 ASP A O 1
ATOM 658 N N . VAL A 1 84 ? 8.162 0.550 -15.731 1.00 83.94 84 VAL A N 1
ATOM 659 C CA . VAL A 1 84 ? 9.321 0.069 -16.485 1.00 83.94 84 VAL A CA 1
ATOM 660 C C . VAL A 1 84 ? 9.677 1.113 -17.533 1.00 83.94 84 VAL A C 1
ATOM 662 O O . VAL A 1 84 ? 8.928 1.342 -18.489 1.00 83.94 84 VAL A O 1
ATOM 665 N N . LEU A 1 85 ? 10.831 1.748 -17.352 1.00 84.88 85 LEU A N 1
ATOM 666 C CA . LEU A 1 85 ? 11.390 2.730 -18.277 1.00 84.88 85 LEU A CA 1
ATOM 667 C C . LEU A 1 85 ? 12.379 2.046 -19.227 1.00 84.88 85 LEU A C 1
ATOM 669 O O . LEU A 1 85 ? 13.098 1.127 -18.838 1.00 84.88 85 LEU A O 1
ATOM 673 N N . ARG A 1 86 ? 12.425 2.493 -20.484 1.00 81.44 86 ARG A N 1
ATOM 674 C CA . ARG A 1 86 ? 13.487 2.118 -21.426 1.00 81.44 86 ARG A CA 1
ATOM 675 C C . ARG A 1 86 ? 14.312 3.353 -21.757 1.00 81.44 86 ARG A C 1
ATOM 677 O O . ARG A 1 86 ? 13.798 4.263 -22.409 1.00 81.44 86 ARG A O 1
ATOM 684 N N . GLU A 1 87 ? 15.585 3.308 -21.378 1.00 72.50 87 GLU A N 1
ATOM 685 C CA . GLU A 1 87 ? 16.569 4.350 -21.668 1.00 72.50 87 GLU A CA 1
ATOM 686 C C . GLU A 1 87 ? 16.789 4.471 -23.187 1.00 72.50 87 GLU A C 1
ATOM 688 O O . GLU A 1 87 ? 16.915 3.469 -23.906 1.00 72.50 87 GLU A O 1
ATOM 693 N N . ARG A 1 88 ? 16.777 5.702 -23.711 1.00 78.81 88 ARG A N 1
ATOM 694 C CA . ARG A 1 88 ? 16.997 5.995 -25.138 1.00 78.81 88 ARG A CA 1
ATOM 695 C C . ARG A 1 88 ? 18.075 7.060 -25.321 1.00 78.81 88 ARG A C 1
ATOM 697 O O . ARG A 1 88 ? 18.005 8.136 -24.748 1.00 78.81 88 ARG A O 1
ATOM 704 N N . TRP A 1 89 ? 19.017 6.762 -26.216 1.00 74.31 89 TRP A N 1
ATOM 705 C CA . TRP A 1 89 ? 20.331 7.407 -26.311 1.00 74.31 89 TRP A CA 1
ATOM 706 C C . TRP A 1 89 ? 20.385 8.866 -26.811 1.00 74.31 89 TRP A C 1
ATOM 708 O O . TRP A 1 89 ? 21.309 9.552 -26.400 1.00 74.31 89 TRP A O 1
ATOM 718 N N . TYR A 1 90 ? 19.498 9.380 -27.686 1.00 63.44 90 TYR A N 1
ATOM 719 C CA . TYR A 1 90 ? 19.900 10.590 -28.446 1.00 63.44 90 TYR A CA 1
ATOM 720 C C . TYR A 1 90 ? 18.977 11.813 -28.539 1.00 63.44 90 TYR A C 1
ATOM 722 O O . TYR A 1 90 ? 19.449 12.802 -29.081 1.00 63.44 90 TYR A O 1
ATOM 730 N N . TRP A 1 91 ? 17.724 11.854 -28.054 1.00 67.56 91 TRP A N 1
ATOM 731 C CA . TRP A 1 91 ? 16.995 13.147 -28.155 1.00 67.56 91 TRP A CA 1
ATOM 732 C C . TRP A 1 91 ? 15.732 13.386 -27.318 1.00 67.56 91 TRP A C 1
ATOM 734 O O . TRP A 1 91 ? 15.351 14.545 -27.195 1.00 67.56 91 TRP A O 1
ATOM 744 N N . TRP A 1 92 ? 15.028 12.392 -26.769 1.00 59.16 92 TRP A N 1
ATOM 745 C CA . TRP A 1 92 ? 13.654 12.675 -26.319 1.00 59.16 92 TRP A CA 1
ATOM 746 C C . TRP A 1 92 ? 13.150 11.713 -25.240 1.00 59.16 92 TRP A C 1
ATOM 748 O O . TRP A 1 92 ? 12.411 10.792 -25.560 1.00 59.16 92 TRP A O 1
ATOM 758 N N . TYR A 1 93 ? 13.537 11.970 -23.984 1.00 64.31 93 TYR A N 1
ATOM 759 C CA . TYR A 1 93 ? 12.920 11.480 -22.735 1.00 64.31 93 TYR A CA 1
ATOM 760 C C . TYR A 1 93 ? 12.807 9.947 -22.540 1.00 64.31 93 TYR A C 1
ATOM 762 O O . TYR A 1 93 ? 12.673 9.159 -23.477 1.00 64.31 93 TYR A O 1
ATOM 770 N N . ASP A 1 94 ? 12.822 9.499 -21.285 1.00 70.31 94 ASP A N 1
ATOM 771 C CA . ASP A 1 94 ? 12.574 8.092 -20.970 1.00 70.31 94 ASP A CA 1
ATOM 772 C C . ASP A 1 94 ? 11.136 7.712 -21.333 1.00 70.31 94 ASP A C 1
ATOM 774 O O . ASP A 1 94 ? 10.163 8.297 -20.849 1.00 70.31 94 ASP A O 1
ATOM 778 N N . LYS A 1 95 ? 10.972 6.710 -22.205 1.00 73.44 95 LYS A N 1
ATOM 779 C CA . LYS A 1 95 ? 9.639 6.210 -22.555 1.00 73.44 95 LYS A CA 1
ATOM 780 C C . LYS A 1 95 ? 9.222 5.154 -21.536 1.00 73.44 95 LYS A C 1
ATOM 782 O O . LYS A 1 95 ? 9.835 4.088 -21.468 1.00 73.44 95 LYS A O 1
ATOM 787 N N . LYS A 1 96 ? 8.132 5.417 -20.810 1.00 76.31 96 LYS A N 1
ATOM 788 C CA . LYS A 1 96 ? 7.436 4.410 -19.997 1.00 76.31 96 LYS A CA 1
ATOM 789 C C . LYS A 1 96 ? 6.905 3.301 -20.913 1.00 76.31 96 LYS A C 1
ATOM 791 O O . LYS A 1 96 ? 6.098 3.564 -21.804 1.00 76.31 96 LYS A O 1
ATOM 796 N N . VAL A 1 97 ? 7.426 2.085 -20.751 1.00 80.44 97 VAL A N 1
ATOM 797 C CA . VAL A 1 97 ? 7.102 0.914 -21.586 1.00 80.44 97 VAL A CA 1
ATOM 798 C C . VAL A 1 97 ? 5.928 0.146 -20.998 1.00 80.44 97 VAL A C 1
ATOM 800 O O . VAL A 1 97 ? 5.014 -0.219 -21.730 1.00 80.44 97 VAL A O 1
ATOM 803 N N . VAL A 1 98 ? 5.952 -0.073 -19.684 1.00 82.06 98 VAL A N 1
ATOM 804 C CA . VAL A 1 98 ? 4.909 -0.779 -18.934 1.00 82.06 98 VAL A CA 1
ATOM 805 C C . VAL A 1 98 ? 4.660 -0.018 -17.638 1.00 82.06 98 VAL A C 1
ATOM 807 O O . VAL A 1 98 ? 5.608 0.444 -17.005 1.00 82.06 98 VAL A O 1
ATOM 810 N N . SER A 1 99 ? 3.392 0.116 -17.260 1.00 82.44 99 SER A N 1
ATOM 811 C CA . SER A 1 99 ? 2.969 0.650 -15.968 1.00 82.44 99 SER A CA 1
ATOM 812 C C . SER A 1 99 ? 1.994 -0.340 -15.356 1.00 82.44 99 SER A C 1
ATOM 814 O O . SER A 1 99 ? 1.038 -0.745 -16.019 1.00 82.44 99 SER A O 1
ATOM 816 N N . VAL A 1 100 ? 2.255 -0.755 -14.122 1.00 83.50 100 VAL A N 1
ATOM 817 C CA . VAL A 1 100 ? 1.375 -1.645 -13.366 1.00 83.50 100 VAL A CA 1
ATOM 818 C C . VAL A 1 100 ? 1.007 -0.955 -12.068 1.00 83.50 100 VAL A C 1
ATOM 820 O O . VAL A 1 100 ? 1.880 -0.491 -11.341 1.00 83.50 100 VAL A O 1
ATOM 823 N N . GLU A 1 101 ? -0.287 -0.921 -11.771 1.00 86.31 101 GLU A N 1
ATOM 824 C CA . GLU A 1 101 ? -0.827 -0.343 -10.546 1.00 86.31 101 GLU A CA 1
ATOM 825 C C . GLU A 1 101 ? -1.610 -1.405 -9.767 1.00 86.31 101 GLU A C 1
ATOM 827 O O . GLU A 1 101 ? -2.376 -2.196 -10.336 1.00 86.31 101 GLU A O 1
ATOM 832 N N . ARG A 1 102 ? -1.400 -1.432 -8.451 1.00 86.19 102 ARG A N 1
ATOM 833 C CA . ARG A 1 102 ? -2.134 -2.268 -7.501 1.00 86.19 102 ARG A CA 1
ATOM 834 C C . ARG A 1 102 ? -2.782 -1.379 -6.453 1.00 86.19 102 ARG A C 1
ATOM 836 O O . ARG A 1 102 ? -2.092 -0.660 -5.734 1.00 86.19 102 ARG A O 1
ATOM 843 N N . ASN A 1 103 ? -4.101 -1.484 -6.350 1.00 90.19 103 ASN A N 1
ATOM 844 C CA . ASN A 1 103 ? -4.914 -0.733 -5.404 1.00 90.19 103 ASN A CA 1
ATOM 845 C C . ASN A 1 103 ? -5.270 -1.620 -4.215 1.00 90.19 103 ASN A C 1
ATOM 847 O O . ASN A 1 103 ? -5.899 -2.660 -4.381 1.00 90.19 103 ASN A O 1
ATOM 851 N N . MET A 1 104 ? -4.886 -1.212 -3.011 1.00 91.50 104 MET A N 1
ATOM 852 C CA . MET A 1 104 ? -5.080 -1.967 -1.778 1.00 91.50 104 MET A CA 1
ATOM 853 C C . MET A 1 104 ? -5.913 -1.149 -0.800 1.00 91.50 104 MET A C 1
ATOM 855 O O . MET A 1 104 ? -5.444 -0.182 -0.206 1.00 91.50 104 MET A O 1
ATOM 859 N N . ARG A 1 105 ? -7.179 -1.517 -0.625 1.00 92.81 105 ARG A N 1
ATOM 860 C CA . ARG A 1 105 ? -8.082 -0.838 0.304 1.00 92.81 105 ARG A CA 1
ATOM 861 C C . ARG A 1 105 ? -8.052 -1.520 1.663 1.00 92.81 105 ARG A C 1
ATOM 863 O O . ARG A 1 105 ? -8.480 -2.666 1.775 1.00 92.81 105 ARG A O 1
ATOM 870 N N . LEU A 1 106 ? -7.634 -0.788 2.689 1.00 94.00 106 LEU A N 1
ATOM 871 C CA . LEU A 1 106 ? -7.659 -1.219 4.082 1.00 94.00 106 LEU A CA 1
ATOM 872 C C . LEU A 1 106 ? -8.804 -0.524 4.826 1.00 94.00 106 LEU A C 1
ATOM 874 O O . LEU A 1 106 ? -8.947 0.697 4.769 1.00 94.00 106 LEU A O 1
ATOM 878 N N . ALA A 1 107 ? -9.626 -1.297 5.531 1.00 93.56 107 ALA A N 1
ATOM 879 C CA . ALA A 1 107 ? -10.715 -0.774 6.348 1.00 93.56 107 ALA A CA 1
ATOM 880 C C . ALA A 1 107 ? -10.822 -1.522 7.680 1.00 93.56 107 ALA A C 1
ATOM 882 O O . ALA A 1 107 ? -10.732 -2.752 7.717 1.00 93.56 107 ALA A O 1
ATOM 883 N N . TYR A 1 108 ? -11.075 -0.783 8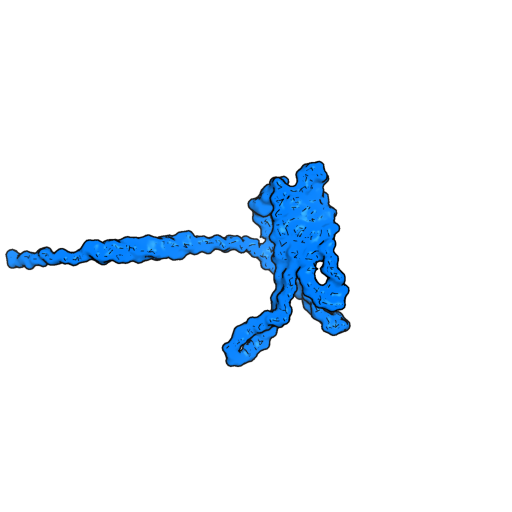.759 1.00 94.88 108 TYR A N 1
ATOM 884 C CA . TYR A 1 108 ? -11.372 -1.349 10.070 1.00 94.88 108 TYR A CA 1
ATOM 885 C C . TYR A 1 108 ? -12.884 -1.442 10.289 1.00 94.88 108 TYR A C 1
ATOM 887 O O . TYR A 1 108 ? -13.622 -0.487 10.042 1.00 94.88 108 TYR A O 1
ATOM 895 N N . GLN A 1 109 ? -13.356 -2.594 10.763 1.00 93.12 109 GLN A N 1
ATOM 896 C CA . GLN A 1 109 ? -14.750 -2.801 11.142 1.00 93.12 109 GLN A CA 1
ATOM 897 C C . GLN A 1 109 ? -14.891 -2.728 12.668 1.00 93.12 109 GLN A C 1
ATOM 899 O O . GLN A 1 109 ? -14.573 -3.707 13.342 1.00 93.12 109 GLN A O 1
ATOM 904 N N . PRO A 1 110 ? -15.414 -1.627 13.240 1.00 88.50 110 PRO A N 1
ATOM 905 C CA . PRO A 1 110 ? -15.457 -1.449 14.694 1.00 88.50 110 PRO A CA 1
ATOM 906 C C . PRO A 1 110 ? -16.378 -2.455 15.398 1.00 88.50 110 PRO A C 1
ATOM 908 O O . PRO A 1 110 ? -16.107 -2.843 16.531 1.00 88.50 110 PRO A O 1
ATOM 911 N N . LEU A 1 111 ? -17.431 -2.923 14.714 1.00 90.50 111 LEU A N 1
ATOM 912 C CA . LEU A 1 111 ? -18.378 -3.907 15.253 1.00 90.50 111 LEU A CA 1
ATOM 913 C C . LEU A 1 111 ? -17.745 -5.291 15.434 1.00 90.50 111 LEU A C 1
ATOM 915 O O . LEU A 1 111 ? -17.975 -5.949 16.443 1.00 90.50 111 LEU A O 1
ATOM 919 N N . THR A 1 112 ? -16.954 -5.736 14.456 1.00 92.31 112 THR A N 1
ATOM 920 C CA . THR A 1 112 ? -16.319 -7.063 14.467 1.00 92.31 112 THR A CA 1
ATOM 921 C C . THR A 1 112 ? -14.878 -7.022 14.965 1.00 92.31 112 THR A C 1
ATOM 923 O O . THR A 1 112 ? -14.291 -8.075 15.191 1.00 92.31 112 THR A O 1
ATOM 926 N N . ARG A 1 113 ? -14.311 -5.821 15.143 1.00 92.06 113 ARG A N 1
ATOM 927 C CA . ARG A 1 113 ? -12.897 -5.565 15.453 1.00 92.06 113 ARG A CA 1
ATOM 928 C C . ARG A 1 113 ? -11.939 -6.238 14.468 1.00 92.06 113 ARG A C 1
ATOM 930 O O . ARG A 1 113 ? -10.872 -6.699 14.856 1.00 92.06 113 ARG A O 1
ATOM 937 N N . ARG A 1 114 ? -12.328 -6.308 13.190 1.00 93.81 114 ARG A N 1
ATOM 938 C CA . ARG A 1 114 ? -11.524 -6.939 12.134 1.00 93.81 114 ARG A CA 1
ATOM 939 C C . ARG A 1 114 ? -11.045 -5.925 11.112 1.00 93.81 114 ARG A C 1
ATOM 941 O O . ARG A 1 114 ? -11.775 -5.010 10.728 1.00 93.81 114 ARG A O 1
ATOM 948 N N . TRP A 1 115 ? -9.833 -6.147 10.632 1.00 94.38 115 TRP A N 1
ATOM 949 C CA . TRP A 1 115 ? -9.229 -5.446 9.510 1.00 94.38 115 TRP A CA 1
ATOM 950 C C . TRP A 1 115 ? -9.570 -6.180 8.221 1.00 94.38 115 TRP A C 1
ATOM 952 O O . TRP A 1 115 ? -9.487 -7.406 8.165 1.00 94.38 115 TRP A O 1
ATOM 962 N N . ARG A 1 116 ? -9.962 -5.451 7.178 1.00 93.25 116 ARG A N 1
ATOM 963 C CA . ARG A 1 116 ? -10.210 -6.006 5.842 1.00 93.25 116 ARG A CA 1
ATOM 964 C C . ARG A 1 116 ? -9.315 -5.317 4.833 1.00 93.25 116 ARG A C 1
ATOM 966 O O . ARG A 1 116 ? -9.343 -4.092 4.736 1.00 93.25 116 ARG A O 1
ATOM 973 N N . LEU A 1 117 ? -8.561 -6.120 4.097 1.00 93.75 117 LEU A N 1
ATOM 974 C CA . LEU A 1 117 ? -7.690 -5.702 3.014 1.00 93.75 117 LEU A CA 1
ATOM 975 C C . LEU A 1 117 ? -8.247 -6.243 1.699 1.00 93.75 117 LEU A C 1
ATOM 977 O O . LEU A 1 117 ? -8.357 -7.455 1.526 1.00 93.75 117 LEU A O 1
ATOM 981 N N . ASN A 1 118 ? -8.574 -5.344 0.778 1.00 91.69 118 ASN A N 1
ATOM 982 C CA . ASN A 1 118 ? -9.003 -5.697 -0.569 1.00 91.69 118 ASN A CA 1
ATOM 983 C C . ASN A 1 118 ? -7.922 -5.255 -1.548 1.00 91.69 118 ASN A C 1
ATOM 985 O O . ASN A 1 118 ? -7.682 -4.058 -1.692 1.00 91.69 118 ASN A O 1
ATOM 989 N N . VAL A 1 119 ? -7.266 -6.214 -2.190 1.00 89.75 119 VAL A N 1
ATOM 990 C CA . VAL A 1 119 ? -6.218 -5.979 -3.180 1.00 89.75 119 VAL A CA 1
ATOM 991 C C . VAL A 1 119 ? -6.812 -6.164 -4.564 1.00 89.75 119 VAL A C 1
ATOM 993 O O . VAL A 1 119 ? -7.245 -7.253 -4.934 1.00 89.75 119 VAL A O 1
ATOM 996 N N . ASN A 1 120 ? -6.812 -5.090 -5.335 1.00 86.50 120 ASN A N 1
ATOM 997 C CA . ASN A 1 120 ? -7.261 -5.030 -6.709 1.00 86.50 120 ASN A CA 1
ATOM 998 C C . ASN A 1 120 ? -6.038 -4.776 -7.593 1.00 86.50 120 ASN A C 1
ATOM 1000 O O . ASN A 1 120 ? -5.500 -3.668 -7.633 1.00 86.50 120 ASN A O 1
ATOM 1004 N N . SER A 1 121 ? -5.598 -5.808 -8.305 1.00 73.12 121 SER A N 1
ATOM 1005 C CA . SER A 1 121 ? -4.603 -5.657 -9.366 1.00 73.12 121 SER A CA 1
ATOM 1006 C C . SER A 1 121 ? -5.294 -5.061 -10.597 1.00 73.12 121 SER A C 1
ATOM 1008 O O . SER A 1 121 ? -6.385 -5.512 -10.950 1.00 73.12 121 SER A O 1
ATOM 1010 N N . GLY A 1 122 ? -4.699 -4.036 -11.224 1.00 66.06 122 GLY A N 1
ATOM 1011 C CA . GLY A 1 122 ? -5.163 -3.492 -12.509 1.00 66.06 122 GLY A CA 1
ATOM 1012 C C . GLY A 1 122 ? -5.194 -4.554 -13.622 1.00 66.06 122 GLY A C 1
ATOM 1013 O O . GLY A 1 122 ? -4.926 -5.722 -13.351 1.00 66.06 122 GLY A O 1
ATOM 1014 N N . PRO A 1 123 ? -5.527 -4.205 -14.878 1.00 56.62 123 PRO A N 1
ATOM 1015 C CA . PRO A 1 123 ? -5.676 -5.189 -15.950 1.00 56.62 123 PRO A CA 1
ATOM 1016 C C . PRO A 1 123 ? -4.342 -5.908 -16.212 1.00 56.62 123 PRO A C 1
ATOM 1018 O O . PRO A 1 123 ? -3.469 -5.401 -16.911 1.00 56.62 123 PRO A O 1
ATOM 1021 N N . VAL A 1 124 ? -4.176 -7.087 -15.610 1.00 54.62 124 VAL A N 1
ATOM 1022 C CA . VAL A 1 124 ? -3.022 -7.962 -15.802 1.00 54.62 124 VAL A CA 1
ATOM 1023 C C . VAL A 1 124 ? -3.203 -8.649 -17.148 1.00 54.62 124 VAL A C 1
ATOM 1025 O O . VAL A 1 124 ? -4.108 -9.464 -17.332 1.00 54.62 124 VAL A O 1
ATOM 1028 N N . ALA A 1 125 ? -2.358 -8.293 -18.110 1.00 51.91 125 ALA A N 1
ATOM 1029 C CA . ALA A 1 125 ? -2.174 -9.102 -19.300 1.00 51.91 125 ALA A CA 1
ATOM 1030 C C . ALA A 1 125 ? -1.470 -10.422 -18.916 1.00 51.91 125 ALA A C 1
ATOM 1032 O O . ALA A 1 125 ? -0.574 -10.428 -18.079 1.00 51.91 125 ALA A O 1
ATOM 1033 N N . SER A 1 126 ? -1.936 -11.494 -19.559 1.00 52.09 126 SER A N 1
ATOM 1034 C CA . SER A 1 126 ? -1.388 -12.851 -19.743 1.00 52.09 126 SER A CA 1
ATOM 1035 C C . SER A 1 126 ? -1.556 -13.983 -18.720 1.00 52.09 126 SER A C 1
ATOM 1037 O O . SER A 1 126 ? -1.780 -15.086 -19.213 1.00 52.09 126 SER A O 1
ATOM 1039 N N . SER A 1 127 ? -1.548 -13.836 -17.387 1.00 55.25 127 SER A N 1
ATOM 1040 C CA . SER A 1 127 ? -1.483 -15.081 -16.567 1.00 55.25 127 SER A CA 1
ATOM 1041 C C . SER A 1 127 ? -2.195 -15.1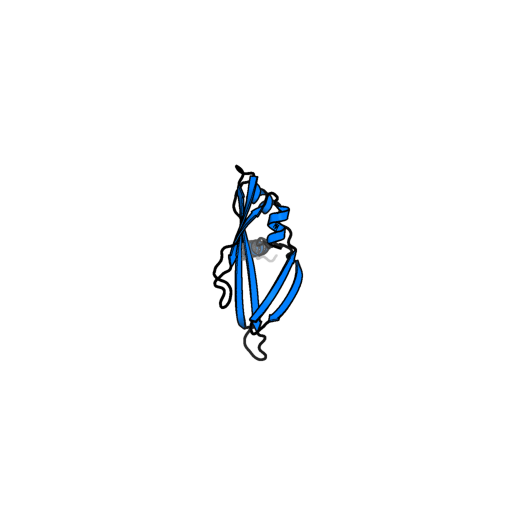29 -15.210 1.00 55.25 127 SER A C 1
ATOM 1043 O O . SER A 1 127 ? -2.206 -16.178 -14.567 1.00 55.25 127 SER A O 1
ATOM 1045 N N . SER A 1 128 ? -2.909 -14.083 -14.783 1.00 52.84 128 SER A N 1
ATOM 1046 C CA . SER A 1 128 ? -3.824 -14.209 -13.639 1.00 52.84 128 SER A CA 1
ATOM 1047 C C . SER A 1 128 ? -5.090 -13.386 -13.838 1.00 52.84 128 SER A C 1
ATOM 1049 O O . SER A 1 128 ? -5.067 -12.172 -14.012 1.00 52.84 128 SER A O 1
ATOM 1051 N N . VAL A 1 129 ? -6.213 -14.102 -13.845 1.00 46.75 129 VAL A N 1
ATOM 1052 C CA . VAL A 1 129 ? -7.584 -13.588 -13.778 1.00 46.75 129 VAL A CA 1
ATOM 1053 C C . VAL A 1 129 ? -7.646 -12.413 -12.800 1.00 46.75 129 VAL A C 1
ATOM 1055 O O . VAL A 1 129 ? -7.028 -12.495 -11.742 1.00 46.75 129 VAL A O 1
ATOM 1058 N N . GLY A 1 130 ? -8.393 -11.354 -13.138 1.00 56.03 130 GLY A N 1
ATOM 1059 C CA . GLY A 1 130 ? -8.633 -10.156 -12.317 1.00 56.03 130 GLY A CA 1
ATOM 1060 C C . GLY A 1 130 ? -9.278 -10.453 -10.957 1.00 56.03 130 GLY A C 1
ATOM 1061 O O . GLY A 1 130 ? -10.430 -10.110 -10.701 1.00 56.03 130 GLY A O 1
ATOM 1062 N N . LEU A 1 131 ? -8.529 -11.124 -10.091 1.00 61.97 131 LEU A N 1
ATOM 1063 C CA . LEU A 1 131 ? -8.905 -11.576 -8.769 1.00 61.97 131 LEU A CA 1
ATOM 1064 C C . LEU A 1 131 ? -8.656 -10.425 -7.806 1.00 61.97 131 LEU A C 1
ATOM 1066 O O . LEU A 1 131 ? -7.518 -10.097 -7.472 1.00 61.97 131 LEU A O 1
ATOM 1070 N N . ALA A 1 132 ? -9.745 -9.814 -7.352 1.00 71.31 132 ALA A N 1
ATOM 1071 C CA . ALA A 1 132 ? -9.701 -9.002 -6.153 1.00 71.31 132 ALA A CA 1
ATOM 1072 C C . ALA A 1 132 ? -9.456 -9.936 -4.955 1.00 71.31 132 ALA A C 1
ATOM 1074 O O . ALA A 1 132 ? -10.325 -10.734 -4.592 1.00 71.31 132 ALA A O 1
ATOM 1075 N N . LEU A 1 133 ? -8.272 -9.866 -4.349 1.00 85.31 133 LEU A N 1
ATOM 1076 C CA . LEU A 1 133 ? -7.949 -10.649 -3.158 1.00 85.31 133 LEU A CA 1
ATOM 1077 C C . LEU A 1 133 ? -8.537 -9.936 -1.943 1.00 85.31 133 LEU A C 1
ATOM 1079 O O . LEU A 1 133 ? -8.178 -8.800 -1.652 1.00 85.31 133 LEU A O 1
ATOM 1083 N N . ASN A 1 134 ? -9.450 -10.597 -1.238 1.00 89.81 134 ASN A N 1
ATOM 1084 C CA . ASN A 1 134 ? -10.065 -10.065 -0.025 1.00 89.81 134 ASN A CA 1
ATOM 1085 C C . ASN A 1 134 ? -9.523 -10.860 1.169 1.00 89.81 134 ASN A C 1
ATOM 1087 O O . ASN A 1 134 ? -9.798 -12.053 1.290 1.00 89.81 134 ASN A O 1
ATOM 1091 N N . GLN A 1 135 ? -8.752 -10.215 2.041 1.00 90.88 135 GLN A N 1
ATOM 1092 C CA . GLN A 1 135 ? -8.139 -10.827 3.221 1.00 90.88 135 GLN A CA 1
ATOM 1093 C C . GLN A 1 135 ? -8.621 -10.123 4.492 1.00 90.88 135 GLN A C 1
ATOM 1095 O O . GLN A 1 135 ? -8.841 -8.911 4.504 1.00 90.88 135 GLN A O 1
ATOM 1100 N N . SER A 1 136 ? -8.814 -10.883 5.570 1.00 92.88 136 SER A N 1
ATOM 1101 C CA . SER A 1 136 ? -9.194 -10.341 6.876 1.00 92.88 136 SER A CA 1
ATOM 1102 C C . SER A 1 136 ? -8.123 -10.627 7.916 1.00 92.88 136 SER A C 1
ATOM 1104 O O . SER A 1 136 ? -7.670 -11.765 8.011 1.00 92.88 136 SER A O 1
ATOM 1106 N N . PHE A 1 137 ? -7.796 -9.630 8.729 1.00 93.31 137 PHE A N 1
ATOM 1107 C CA . PHE A 1 137 ? -6.790 -9.713 9.783 1.00 93.31 137 PHE A CA 1
ATOM 1108 C C . PHE A 1 137 ? -7.361 -9.244 11.118 1.00 93.31 137 PHE A C 1
ATOM 1110 O O . PHE A 1 137 ? -8.325 -8.474 11.162 1.00 93.31 137 PHE A O 1
ATOM 1117 N N . ASP A 1 138 ? -6.739 -9.679 12.208 1.00 92.56 138 ASP A N 1
ATOM 1118 C CA . ASP A 1 138 ? -7.167 -9.304 13.557 1.00 92.56 138 ASP A CA 1
ATOM 1119 C C . ASP A 1 138 ? -6.327 -8.138 14.116 1.00 92.56 138 ASP A C 1
ATOM 1121 O O . ASP A 1 138 ? -6.796 -7.389 14.970 1.00 92.56 138 ASP A O 1
ATOM 1125 N N . THR A 1 139 ? -5.120 -7.905 13.579 1.00 92.25 139 THR A N 1
ATOM 1126 C CA . THR A 1 139 ? -4.235 -6.797 13.984 1.00 92.25 139 THR A CA 1
ATOM 1127 C C . THR A 1 139 ? -3.833 -5.906 12.806 1.00 92.25 139 THR A C 1
ATOM 1129 O O . THR A 1 139 ? -3.694 -6.376 11.674 1.00 92.25 139 THR A O 1
ATOM 1132 N N . LEU A 1 140 ? -3.603 -4.614 13.084 1.00 89.56 140 LEU A N 1
ATOM 1133 C CA . LEU A 1 140 ? -3.133 -3.647 12.083 1.00 89.56 140 LEU A CA 1
ATOM 1134 C C . LEU A 1 140 ? -1.748 -4.027 11.550 1.00 89.56 140 LEU A C 1
ATOM 1136 O O . LEU A 1 140 ? -1.533 -4.009 10.344 1.00 89.56 140 LEU A O 1
ATOM 1140 N N . ALA A 1 141 ? -0.827 -4.423 12.434 1.00 90.12 141 ALA A N 1
ATOM 1141 C CA . ALA A 1 141 ? 0.529 -4.813 12.054 1.00 90.12 141 ALA A CA 1
ATOM 1142 C C . ALA A 1 141 ? 0.534 -5.964 11.035 1.00 90.12 141 ALA A C 1
ATOM 1144 O O . ALA A 1 141 ? 1.280 -5.922 10.058 1.00 90.12 141 ALA A O 1
ATOM 1145 N N . GLN A 1 142 ? -0.347 -6.953 11.215 1.00 91.06 142 GLN A N 1
ATOM 1146 C CA . GLN A 1 142 ? -0.490 -8.061 10.274 1.00 91.06 142 GLN A CA 1
ATOM 1147 C C . GLN A 1 142 ? -1.052 -7.587 8.927 1.00 91.06 142 GLN A C 1
ATOM 1149 O O . GLN A 1 142 ? -0.518 -7.955 7.883 1.00 91.06 142 GLN A O 1
ATOM 1154 N N . ALA A 1 143 ? -2.065 -6.717 8.934 1.00 91.06 143 ALA A N 1
ATOM 1155 C CA . ALA A 1 143 ? -2.599 -6.138 7.703 1.00 91.06 143 ALA A CA 1
ATOM 1156 C C . ALA A 1 143 ? -1.550 -5.309 6.939 1.00 91.06 143 ALA A C 1
ATOM 1158 O O . ALA A 1 143 ? -1.449 -5.426 5.722 1.00 91.06 143 ALA A O 1
ATOM 1159 N N . LEU A 1 144 ? -0.735 -4.516 7.643 1.00 89.75 144 LEU A N 1
ATOM 1160 C CA . LEU A 1 144 ? 0.349 -3.739 7.037 1.00 89.75 144 LEU A CA 1
ATOM 1161 C C . LEU A 1 144 ? 1.471 -4.633 6.503 1.00 89.75 144 LEU A C 1
ATOM 1163 O O . LEU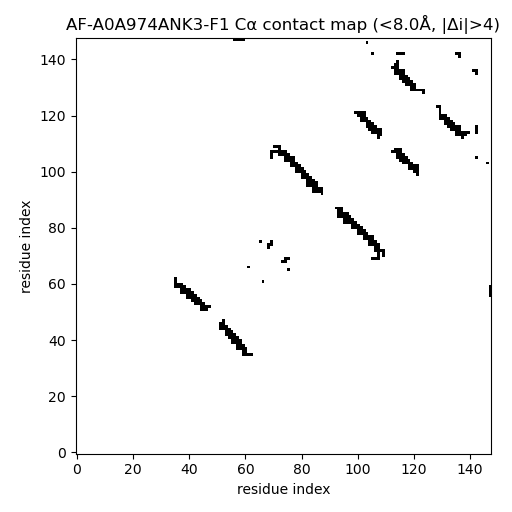 A 1 144 ? 2.018 -4.337 5.447 1.00 89.75 144 LEU A O 1
ATOM 1167 N N . SER A 1 145 ? 1.785 -5.746 7.173 1.00 88.75 145 SER A N 1
ATOM 1168 C CA . SER A 1 145 ? 2.775 -6.711 6.672 1.00 88.75 145 SER A CA 1
ATOM 1169 C C . SER A 1 145 ? 2.374 -7.361 5.345 1.00 88.75 145 SER A C 1
ATOM 1171 O O . SER A 1 145 ? 3.247 -7.729 4.576 1.00 88.75 145 SER A O 1
ATOM 1173 N N . ALA A 1 146 ? 1.072 -7.453 5.049 1.00 87.56 146 ALA A N 1
ATOM 1174 C CA . ALA A 1 146 ? 0.577 -7.964 3.772 1.00 87.56 146 ALA A CA 1
ATOM 1175 C C . ALA A 1 146 ? 0.678 -6.942 2.619 1.00 87.56 146 ALA A C 1
ATOM 1177 O O . ALA A 1 146 ? 0.544 -7.323 1.459 1.00 87.56 146 ALA A O 1
ATOM 1178 N N . ILE A 1 147 ? 0.870 -5.654 2.932 1.00 85.69 147 ILE A N 1
ATOM 1179 C CA . ILE A 1 147 ? 1.019 -4.562 1.953 1.00 85.69 147 ILE A CA 1
ATOM 1180 C C . ILE A 1 147 ? 2.502 -4.284 1.649 1.00 85.69 147 ILE A C 1
ATOM 1182 O O . ILE A 1 147 ? 2.821 -3.818 0.556 1.00 85.69 147 ILE A O 1
ATOM 1186 N N . LYS A 1 148 ? 3.382 -4.524 2.629 1.00 83.38 148 LYS A N 1
ATOM 1187 C CA . LYS A 1 148 ? 4.825 -4.252 2.570 1.00 83.38 148 LYS A CA 1
ATOM 1188 C C . LYS A 1 148 ? 5.582 -5.229 1.684 1.00 83.38 148 LYS A C 1
ATOM 1190 O O . LYS A 1 148 ? 5.240 -6.430 1.691 1.00 83.38 148 LYS A O 1
#